Protein AF-A0A7Y6E9E5-F1 (afdb_monomer_lite)

Radius of gyration: 13.47 Å; chains: 1; bounding box: 30×28×36 Å

Structure (mmCIF, N/CA/C/O backbone):
data_AF-A0A7Y6E9E5-F1
#
_entry.id   AF-A0A7Y6E9E5-F1
#
loop_
_atom_site.group_PDB
_atom_site.id
_atom_site.type_symbol
_atom_site.label_atom_id
_atom_site.label_alt_id
_atom_site.label_comp_id
_atom_site.label_asym_id
_atom_site.label_entity_id
_atom_site.label_seq_id
_atom_site.pdbx_PDB_ins_code
_atom_site.Cartn_x
_atom_site.Cartn_y
_atom_site.Cartn_z
_atom_site.occupancy
_atom_site.B_iso_or_equiv
_atom_site.auth_seq_id
_atom_site.auth_comp_id
_atom_site.auth_asym_id
_atom_site.auth_atom_id
_atom_site.pdbx_PDB_model_num
ATOM 1 N N . MET A 1 1 ? -8.552 -14.880 3.616 1.00 56.12 1 MET A N 1
ATOM 2 C CA . MET A 1 1 ? -9.872 -14.284 3.319 1.00 56.12 1 MET A CA 1
ATOM 3 C C . MET A 1 1 ? -10.828 -14.580 4.463 1.00 56.12 1 MET A C 1
ATOM 5 O O . MET A 1 1 ? -11.255 -13.626 5.093 1.00 56.12 1 MET A O 1
ATOM 9 N N . ASP A 1 2 ? -11.021 -15.847 4.839 1.00 58.69 2 ASP A N 1
ATOM 10 C CA . ASP A 1 2 ? -11.887 -16.257 5.966 1.00 58.69 2 ASP A CA 1
ATOM 11 C C . AS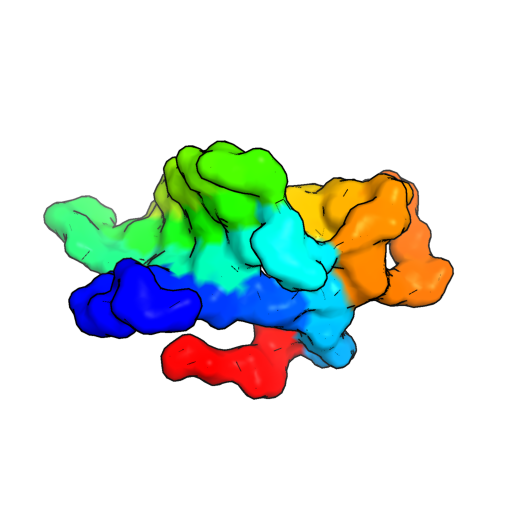P A 1 2 ? -11.581 -15.569 7.313 1.00 58.69 2 ASP A C 1
ATOM 13 O O . ASP A 1 2 ? -12.463 -15.393 8.142 1.00 58.69 2 ASP A O 1
ATOM 17 N N . THR A 1 3 ? -10.337 -15.137 7.548 1.00 65.62 3 THR A N 1
ATOM 18 C CA . THR A 1 3 ? -9.932 -14.435 8.779 1.00 65.62 3 THR A CA 1
ATOM 19 C C . THR A 1 3 ? -10.279 -12.945 8.821 1.00 65.62 3 THR A C 1
ATOM 21 O O . THR A 1 3 ? -10.239 -12.362 9.902 1.00 65.62 3 THR A O 1
ATOM 24 N N . LEU A 1 4 ? -10.590 -12.316 7.681 1.00 79.56 4 LEU A N 1
ATOM 25 C CA . LEU A 1 4 ? -10.979 -10.899 7.617 1.00 79.56 4 LEU A CA 1
ATOM 26 C C . LEU A 1 4 ? -12.497 -10.712 7.525 1.00 79.56 4 LEU A C 1
ATOM 28 O O . LEU A 1 4 ? -12.989 -9.601 7.733 1.00 79.56 4 LEU A O 1
ATOM 32 N N . GLU A 1 5 ? -13.241 -11.785 7.252 1.00 78.19 5 GLU A N 1
ATOM 33 C CA . GLU A 1 5 ? -14.699 -11.758 7.202 1.00 78.19 5 GLU A CA 1
ATOM 34 C C . GLU A 1 5 ? -15.284 -11.238 8.527 1.00 78.19 5 GLU A C 1
ATOM 36 O O . GLU A 1 5 ? -14.882 -11.640 9.619 1.00 78.19 5 GLU A O 1
ATOM 41 N N . GLY A 1 6 ? -16.216 -10.285 8.437 1.00 80.06 6 GLY A N 1
ATOM 42 C CA . GLY A 1 6 ? -16.824 -9.645 9.608 1.00 80.06 6 GLY A CA 1
ATOM 43 C C . GLY A 1 6 ? -15.944 -8.606 10.317 1.00 80.06 6 GLY A C 1
ATOM 44 O O . GLY A 1 6 ? -16.371 -8.047 11.329 1.00 80.06 6 GLY A O 1
ATOM 45 N N . THR A 1 7 ? -14.745 -8.314 9.804 1.00 88.69 7 THR A N 1
ATOM 46 C CA . THR A 1 7 ? -13.897 -7.209 10.281 1.00 88.69 7 THR A CA 1
ATOM 47 C C . THR A 1 7 ? -14.064 -5.957 9.411 1.00 88.69 7 THR A C 1
ATOM 49 O O . THR A 1 7 ? -14.738 -5.982 8.387 1.00 88.69 7 THR A O 1
ATOM 52 N N . ALA A 1 8 ? -13.445 -4.843 9.815 1.00 89.88 8 ALA A N 1
ATOM 53 C CA . ALA A 1 8 ? -13.385 -3.620 9.004 1.00 89.88 8 ALA A CA 1
ATOM 54 C C . ALA A 1 8 ? -12.273 -3.646 7.935 1.00 89.88 8 ALA A C 1
ATOM 56 O O . ALA A 1 8 ? -12.019 -2.619 7.306 1.00 89.88 8 ALA A O 1
ATOM 57 N N . TRP A 1 9 ? -11.565 -4.772 7.796 1.00 94.56 9 TRP A N 1
ATOM 58 C CA . TRP A 1 9 ? -10.431 -4.927 6.895 1.00 94.56 9 TRP A CA 1
ATOM 59 C C . TRP A 1 9 ? -10.842 -5.655 5.621 1.00 94.56 9 TRP A C 1
ATOM 61 O O . TRP A 1 9 ? -11.415 -6.742 5.678 1.00 94.56 9 TRP A O 1
ATOM 71 N N . SER A 1 10 ? -10.441 -5.091 4.489 1.00 94.31 10 SER A N 1
ATOM 72 C CA . SER A 1 10 ? -10.603 -5.677 3.164 1.00 94.31 10 SER A CA 1
ATOM 73 C C . SER A 1 10 ? -9.236 -5.905 2.538 1.00 94.31 10 SER A C 1
ATOM 75 O O . SER A 1 10 ? -8.333 -5.078 2.661 1.00 94.31 10 SER A O 1
ATOM 77 N N . VAL A 1 11 ? -9.075 -7.040 1.863 1.00 94.44 11 VAL A N 1
ATOM 78 C CA . VAL A 1 11 ? -7.860 -7.332 1.098 1.00 94.44 11 VAL A CA 1
ATOM 79 C C . VAL A 1 11 ? -7.688 -6.296 -0.013 1.00 94.44 11 VAL A C 1
ATOM 81 O O . VAL A 1 11 ? -8.633 -6.001 -0.745 1.00 94.44 11 VAL A O 1
ATOM 84 N N . LEU A 1 12 ? -6.458 -5.816 -0.175 1.00 95.88 12 LEU A N 1
ATOM 85 C CA . LEU A 1 12 ? -6.033 -4.958 -1.270 1.00 95.88 12 LEU A CA 1
ATOM 86 C C . LEU A 1 12 ? -5.123 -5.777 -2.205 1.00 95.88 12 LEU A C 1
ATOM 88 O O . LEU A 1 12 ? -3.936 -5.926 -1.920 1.00 95.88 12 LEU A O 1
ATOM 92 N N . PRO A 1 13 ? -5.661 -6.373 -3.283 1.00 94.94 13 PRO A N 1
ATOM 93 C CA . PRO A 1 13 ? -4.869 -7.196 -4.192 1.00 94.94 13 PRO A CA 1
ATOM 94 C C . PRO A 1 13 ? -4.09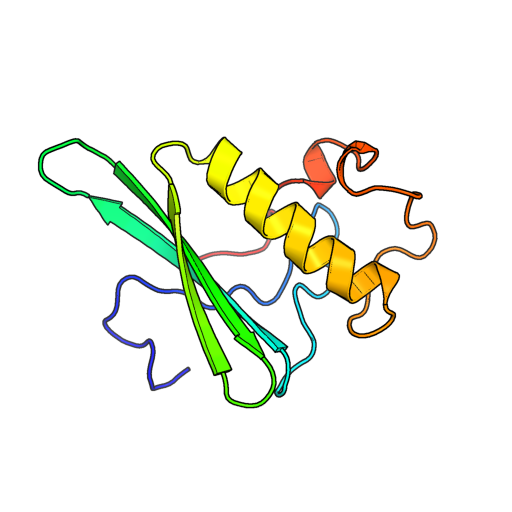2 -6.355 -5.208 1.00 94.94 13 PRO A C 1
ATOM 96 O O . PRO A 1 13 ? -3.028 -6.767 -5.654 1.00 94.94 13 PRO A O 1
ATOM 99 N N . ASN A 1 14 ? -4.619 -5.185 -5.566 1.00 96.38 14 ASN A N 1
ATOM 100 C CA . ASN A 1 14 ? -4.082 -4.342 -6.619 1.00 96.38 14 ASN A CA 1
ATOM 101 C C . ASN A 1 14 ? -4.040 -2.872 -6.207 1.00 96.38 14 ASN A C 1
ATOM 103 O O . ASN A 1 14 ? -4.784 -2.416 -5.334 1.00 96.38 14 ASN A O 1
ATOM 107 N N . TRP A 1 15 ? -3.138 -2.139 -6.844 1.00 97.50 15 TRP A N 1
ATOM 108 C CA . TRP A 1 15 ? -2.911 -0.721 -6.617 1.00 97.50 15 TRP A CA 1
ATOM 109 C C . TRP A 1 15 ? -2.736 0.015 -7.941 1.00 97.50 15 TRP A C 1
ATOM 111 O O . TRP A 1 15 ? -2.505 -0.607 -8.980 1.00 97.50 15 TRP A O 1
ATOM 121 N N . ALA A 1 16 ? -2.797 1.348 -7.871 1.00 97.25 16 ALA A N 1
ATOM 122 C CA . ALA A 1 16 ? -2.520 2.258 -8.973 1.00 97.25 16 ALA A CA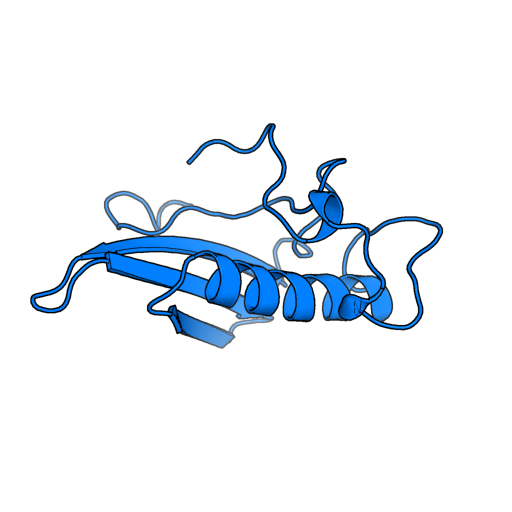 1
ATOM 123 C C . ALA A 1 16 ? -3.471 2.108 -10.171 1.00 97.25 16 ALA A C 1
ATOM 125 O O . ALA A 1 16 ? -4.420 1.324 -10.151 1.00 97.25 16 ALA A O 1
ATOM 126 N N . SER A 1 17 ? -3.279 2.932 -11.200 1.00 96.25 17 SER A N 1
ATOM 127 C CA . SER A 1 17 ? -4.301 3.172 -12.226 1.00 96.25 17 SER A CA 1
ATOM 128 C C . SER A 1 17 ? -4.642 1.953 -13.087 1.00 96.25 17 SER A C 1
ATOM 130 O O . SER A 1 17 ? -5.801 1.789 -13.471 1.00 96.25 17 SER A O 1
ATOM 132 N N . GLU A 1 18 ? -3.669 1.074 -13.317 1.00 95.94 18 GLU A N 1
ATOM 133 C CA . GLU A 1 18 ? -3.807 -0.137 -14.137 1.00 95.94 18 GLU A CA 1
ATOM 134 C C . GLU A 1 18 ? -4.059 -1.407 -13.305 1.00 95.94 18 GLU A C 1
ATOM 136 O O . GLU A 1 18 ? -4.284 -2.478 -13.865 1.00 95.94 18 GLU A O 1
ATOM 141 N N . GLY A 1 19 ? -4.062 -1.305 -11.972 1.00 95.81 19 GLY A N 1
ATOM 142 C CA . GLY A 1 19 ? -4.333 -2.442 -11.094 1.00 95.81 19 GLY A CA 1
ATOM 143 C C . GLY A 1 19 ? -3.178 -3.439 -10.992 1.00 95.81 19 GLY A C 1
ATOM 144 O O . GLY A 1 19 ? -3.431 -4.640 -10.925 1.00 95.81 19 GLY A O 1
ATOM 145 N N . T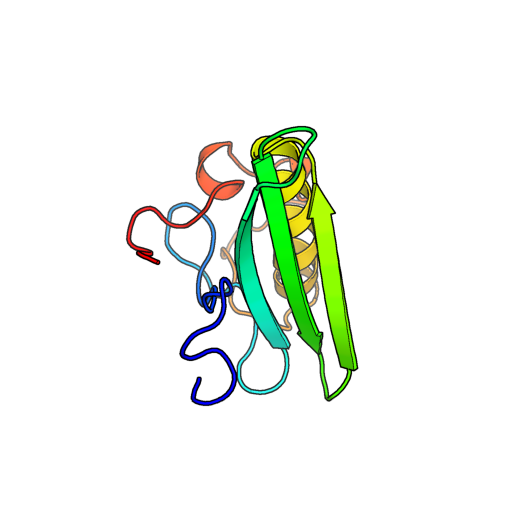RP A 1 20 ? -1.936 -2.944 -10.965 1.00 97.31 20 TRP A N 1
ATOM 146 C CA . TRP A 1 20 ? -0.738 -3.750 -10.698 1.00 97.31 20 TRP A CA 1
ATOM 147 C C . TRP A 1 20 ? -0.780 -4.390 -9.309 1.00 97.31 20 TRP A C 1
ATOM 149 O O . TRP A 1 20 ? -1.482 -3.912 -8.411 1.00 97.31 20 TRP A O 1
ATOM 159 N N . ASP A 1 21 ? 0.003 -5.449 -9.119 1.00 97.50 21 ASP A N 1
ATOM 160 C CA . ASP A 1 21 ? -0.025 -6.255 -7.903 1.00 97.50 21 ASP A CA 1
ATOM 161 C C . ASP A 1 21 ? 0.445 -5.443 -6.696 1.00 97.50 21 ASP A C 1
ATOM 163 O O . ASP A 1 21 ? 1.592 -5.003 -6.636 1.00 97.50 21 ASP A O 1
ATOM 167 N N . ALA A 1 22 ? -0.412 -5.286 -5.685 1.00 97.25 22 ALA A N 1
ATOM 168 C CA . ALA A 1 22 ? -0.015 -4.610 -4.448 1.00 97.25 22 ALA A CA 1
ATOM 169 C C . ALA A 1 22 ? 1.045 -5.420 -3.672 1.00 97.25 22 ALA A C 1
ATOM 171 O O . ALA A 1 22 ? 1.878 -4.861 -2.967 1.00 97.25 22 ALA A O 1
ATOM 172 N N . GLY A 1 23 ? 1.030 -6.746 -3.820 1.00 96.19 23 GLY A N 1
ATOM 173 C CA . GLY A 1 23 ? 1.976 -7.676 -3.214 1.00 96.19 23 GLY A CA 1
ATOM 174 C C . GLY A 1 23 ? 1.945 -9.030 -3.921 1.00 96.19 23 GLY A C 1
ATOM 175 O O . GLY A 1 23 ? 1.113 -9.258 -4.794 1.00 96.19 23 GLY A O 1
ATOM 176 N N . ALA A 1 24 ? 2.831 -9.943 -3.534 1.00 96.62 24 ALA A N 1
ATOM 177 C CA . ALA A 1 24 ? 2.913 -11.285 -4.102 1.00 96.62 24 ALA A CA 1
ATOM 178 C C . ALA A 1 24 ? 2.311 -12.350 -3.186 1.00 96.62 24 ALA A C 1
ATOM 180 O O . ALA A 1 24 ? 2.906 -12.794 -2.200 1.00 96.62 24 ALA A O 1
ATOM 181 N N . TRP A 1 25 ? 1.125 -12.816 -3.552 1.00 93.25 25 TRP A N 1
ATOM 182 C CA . TRP A 1 25 ? 0.447 -13.889 -2.839 1.00 93.25 25 TRP A CA 1
ATOM 183 C C . TRP A 1 25 ? 1.199 -15.227 -2.963 1.00 93.25 25 TRP A C 1
ATOM 185 O O . TRP A 1 25 ? 1.680 -15.555 -4.047 1.00 93.25 25 TRP A O 1
ATOM 195 N N . PRO A 1 26 ? 1.262 -16.055 -1.899 1.00 93.44 26 PRO A N 1
ATOM 196 C CA . PRO A 1 26 ? 0.672 -15.865 -0.567 1.00 93.44 26 PRO A CA 1
ATOM 197 C C . PRO A 1 26 ? 1.601 -15.169 0.448 1.00 93.44 26 PRO A C 1
ATOM 199 O O . PRO A 1 26 ? 1.278 -15.133 1.632 1.00 93.44 26 PRO A O 1
ATOM 202 N N . TYR A 1 27 ? 2.768 -14.685 0.024 1.00 95.75 27 TYR A N 1
ATOM 203 C CA . TYR A 1 27 ? 3.836 -14.252 0.928 1.00 95.75 27 TYR A CA 1
ATOM 204 C C . TYR A 1 27 ? 3.720 -12.792 1.350 1.00 95.75 27 TYR A C 1
ATOM 206 O O . TYR A 1 27 ? 4.031 -12.483 2.493 1.00 95.75 27 TYR A O 1
ATOM 214 N N . ILE A 1 28 ? 3.251 -11.919 0.460 1.00 97.31 28 ILE A N 1
ATOM 215 C CA . ILE A 1 28 ? 3.075 -10.486 0.690 1.00 97.31 28 ILE A CA 1
ATOM 216 C C . ILE A 1 28 ? 1.619 -10.144 0.375 1.00 97.31 28 ILE A C 1
ATOM 218 O O . ILE A 1 28 ? 1.187 -10.212 -0.776 1.00 97.31 28 ILE A O 1
ATOM 222 N N . ILE A 1 29 ? 0.848 -9.801 1.405 1.00 97.19 29 ILE A N 1
ATOM 223 C CA . ILE A 1 29 ? -0.580 -9.491 1.294 1.00 97.19 29 ILE A CA 1
ATOM 224 C C . ILE A 1 29 ? -0.846 -8.139 1.937 1.00 97.19 29 ILE A C 1
ATOM 226 O O . ILE A 1 29 ? -0.469 -7.908 3.084 1.00 97.19 29 ILE A O 1
ATOM 230 N N . PHE A 1 30 ? -1.567 -7.283 1.220 1.00 97.25 30 PHE A N 1
ATOM 231 C CA . PHE A 1 30 ? -2.054 -6.015 1.740 1.00 97.25 30 PHE A CA 1
ATOM 232 C C . PHE A 1 30 ? -3.526 -6.112 2.124 1.00 97.25 30 PHE A C 1
ATOM 234 O O . PHE A 1 30 ? -4.331 -6.794 1.481 1.00 97.25 30 PHE A O 1
ATOM 241 N N . ALA A 1 31 ? -3.885 -5.382 3.170 1.00 96.81 31 ALA A N 1
ATOM 242 C CA . ALA A 1 31 ? -5.259 -5.106 3.541 1.00 96.81 31 ALA A CA 1
ATOM 243 C C . ALA A 1 31 ? -5.405 -3.626 3.887 1.00 96.81 31 ALA A C 1
ATOM 245 O O . ALA A 1 31 ? -4.465 -2.989 4.358 1.00 96.81 31 ALA A O 1
ATOM 246 N N . VAL A 1 32 ? -6.595 -3.081 3.685 1.00 96.81 32 VAL A N 1
ATOM 247 C CA . VAL A 1 32 ? -6.948 -1.714 4.068 1.00 96.81 32 VAL A CA 1
ATOM 248 C C . VAL A 1 32 ? -8.217 -1.716 4.900 1.00 96.81 32 VAL A C 1
ATOM 250 O O . VAL A 1 32 ? -9.029 -2.635 4.816 1.00 96.81 32 VAL A O 1
ATOM 253 N N . ALA A 1 33 ? -8.380 -0.695 5.730 1.00 96.06 33 ALA A N 1
ATOM 254 C CA . ALA A 1 33 ? -9.555 -0.525 6.566 1.00 96.06 33 ALA A CA 1
ATOM 255 C C . ALA A 1 33 ? -9.960 0.941 6.661 1.00 96.06 33 ALA A C 1
ATOM 257 O O . ALA A 1 33 ? -9.124 1.849 6.674 1.00 96.06 33 ALA A O 1
ATOM 258 N N . ARG A 1 34 ? -11.260 1.168 6.834 1.00 95.31 34 ARG A N 1
ATOM 259 C CA . ARG A 1 34 ? -11.812 2.461 7.236 1.00 95.31 34 ARG A CA 1
ATOM 260 C C . ARG A 1 34 ? -12.668 2.266 8.474 1.00 95.31 34 ARG A C 1
ATOM 262 O O . ARG A 1 34 ? -13.601 1.471 8.486 1.00 95.31 34 ARG A O 1
ATOM 269 N N . THR A 1 35 ? -12.359 3.012 9.526 1.00 95.12 35 THR A N 1
ATOM 270 C CA . THR A 1 35 ? -13.130 3.001 10.772 1.00 95.12 35 THR A CA 1
ATOM 271 C C . THR A 1 35 ? -13.253 4.411 11.344 1.00 95.12 35 THR A C 1
ATOM 273 O O . THR A 1 35 ? -12.780 5.387 10.757 1.00 95.12 35 THR A O 1
ATOM 276 N N . ARG A 1 36 ? -13.931 4.546 12.482 1.00 95.75 36 ARG A N 1
ATOM 277 C CA . ARG A 1 36 ? -14.139 5.820 13.166 1.00 95.75 36 ARG A CA 1
ATOM 278 C C . ARG A 1 36 ? -13.940 5.661 14.665 1.00 95.75 36 ARG A C 1
ATOM 280 O O . ARG A 1 36 ? -14.450 4.718 15.262 1.00 95.75 36 ARG A O 1
ATOM 287 N N . ASP A 1 37 ? -13.255 6.619 15.277 1.00 94.06 37 ASP A N 1
ATOM 288 C CA . ASP A 1 37 ? -13.190 6.768 16.730 1.00 94.06 37 ASP A CA 1
ATOM 289 C C . ASP A 1 37 ? -13.783 8.116 17.176 1.00 94.06 37 ASP A C 1
ATOM 291 O O . ASP A 1 37 ? -14.346 8.876 16.384 1.00 94.06 37 ASP A O 1
ATOM 295 N N . ARG A 1 38 ? -13.661 8.436 18.470 1.00 96.12 38 ARG A N 1
ATOM 296 C CA . ARG A 1 38 ? -14.156 9.701 19.044 1.00 96.12 38 ARG A CA 1
ATOM 297 C C . ARG A 1 38 ? -13.562 10.965 18.404 1.00 96.12 38 ARG A C 1
ATOM 299 O O . ARG A 1 38 ? -14.136 12.035 18.559 1.00 96.12 38 ARG A O 1
ATOM 306 N N . ASN A 1 39 ? -12.420 10.848 17.725 1.00 94.31 39 ASN A N 1
ATOM 307 C CA . ASN A 1 39 ? -11.710 11.952 17.086 1.00 94.31 39 ASN A CA 1
ATOM 308 C C . ASN A 1 39 ? -11.979 12.025 15.572 1.00 94.31 39 ASN A C 1
ATOM 310 O O . ASN A 1 39 ? -11.423 12.895 14.906 1.00 94.31 39 ASN A O 1
ATOM 314 N N . GLY A 1 40 ? -12.816 11.139 15.022 1.00 95.62 40 GLY A N 1
ATOM 315 C CA . GLY A 1 40 ? -13.181 11.130 13.610 1.00 95.62 40 GLY A CA 1
ATOM 316 C C . GLY A 1 40 ? -12.696 9.885 12.877 1.00 95.62 40 GLY A C 1
ATOM 317 O O . GLY A 1 40 ? -12.587 8.806 13.456 1.00 95.62 40 GLY A O 1
ATOM 318 N N . GLU A 1 41 ? -12.495 10.024 11.570 1.00 97.38 41 GLU A N 1
ATOM 319 C CA . GLU A 1 41 ? -12.145 8.899 10.704 1.00 97.38 41 GLU A CA 1
ATOM 320 C C . GLU A 1 41 ? -10.712 8.409 10.942 1.00 97.38 41 GLU A C 1
ATOM 322 O O . GLU A 1 41 ? -9.817 9.157 11.353 1.00 97.38 41 GLU A O 1
ATOM 327 N N . LEU A 1 42 ? -10.530 7.117 10.696 1.00 97.44 42 LEU A N 1
ATOM 328 C CA . LEU A 1 42 ? -9.268 6.404 10.729 1.00 97.44 42 LEU A CA 1
ATOM 329 C C . LEU A 1 42 ? -9.161 5.566 9.460 1.00 97.44 42 LEU A C 1
ATOM 331 O O . LEU A 1 42 ? -10.053 4.773 9.154 1.00 97.44 42 LEU A O 1
ATOM 335 N N . PHE A 1 43 ? -8.051 5.740 8.758 1.00 97.62 43 PHE A N 1
ATOM 336 C CA . PHE A 1 43 ? -7.707 4.996 7.553 1.00 97.62 43 PHE A CA 1
ATOM 337 C C . PHE A 1 43 ? -6.528 4.100 7.888 1.00 97.62 43 PHE A C 1
ATOM 339 O O . PHE A 1 43 ? -5.522 4.585 8.405 1.00 97.62 43 PHE A O 1
ATOM 346 N N . GLY A 1 44 ? -6.680 2.803 7.666 1.00 97.44 44 GLY A N 1
ATOM 347 C CA . GLY A 1 44 ? -5.675 1.810 7.990 1.00 97.44 44 GLY A CA 1
ATOM 348 C C . GLY A 1 44 ? -5.170 1.101 6.750 1.00 97.44 44 GLY A C 1
ATOM 349 O O . GLY A 1 44 ? -5.943 0.851 5.826 1.00 97.44 44 GLY A O 1
ATOM 350 N N . TYR A 1 45 ? -3.894 0.734 6.768 1.00 97.69 45 TYR A N 1
ATOM 351 C CA . TYR A 1 45 ? -3.385 -0.342 5.929 1.00 97.69 45 TYR A CA 1
ATOM 352 C C . TYR A 1 45 ? -2.603 -1.326 6.793 1.00 97.69 45 TYR A C 1
ATOM 354 O O . TYR A 1 45 ? -2.054 -0.969 7.839 1.00 97.69 45 TYR A O 1
ATOM 362 N N . GLY A 1 46 ? -2.606 -2.580 6.378 1.00 97.19 46 GLY A N 1
ATOM 363 C CA . GLY A 1 46 ? -1.910 -3.659 7.038 1.00 97.19 46 GLY A CA 1
ATOM 364 C C . GLY A 1 46 ? -1.216 -4.530 6.016 1.00 97.19 46 GLY A C 1
ATOM 365 O O . GLY A 1 46 ? -1.655 -4.637 4.869 1.00 97.19 46 GLY A O 1
ATOM 366 N N . THR A 1 47 ? -0.128 -5.139 6.456 1.00 97.19 47 THR A N 1
ATOM 367 C CA . THR A 1 47 ? 0.669 -6.057 5.656 1.00 97.19 47 THR A CA 1
ATOM 368 C C . THR A 1 47 ? 0.752 -7.392 6.365 1.00 97.19 47 THR A C 1
ATOM 370 O O . THR A 1 47 ? 0.782 -7.465 7.594 1.00 97.19 47 THR A O 1
ATOM 373 N N . TYR A 1 48 ? 0.775 -8.449 5.573 1.00 96.75 48 TYR A N 1
ATOM 374 C CA . TYR A 1 48 ? 1.321 -9.740 5.943 1.00 96.75 48 TYR A CA 1
ATOM 375 C C . TYR A 1 48 ? 2.530 -9.972 5.042 1.00 96.75 48 TYR A C 1
ATOM 377 O O . TYR A 1 48 ? 2.366 -9.942 3.824 1.00 96.75 48 TYR A O 1
ATOM 385 N N . VAL A 1 49 ? 3.715 -10.176 5.614 1.00 96.44 49 VAL A N 1
ATOM 386 C CA . VAL A 1 49 ? 4.962 -10.436 4.881 1.00 96.44 49 VAL A CA 1
ATOM 387 C C . VAL A 1 49 ? 5.639 -11.647 5.508 1.00 96.44 49 VAL A C 1
ATOM 389 O O . VAL A 1 49 ? 6.097 -11.588 6.643 1.00 96.44 49 VAL A O 1
ATOM 392 N N . GLU A 1 50 ? 5.641 -12.769 4.789 1.00 94.81 50 GLU A N 1
ATOM 393 C CA . GLU A 1 50 ? 6.320 -14.023 5.159 1.00 94.81 50 GLU A CA 1
ATOM 394 C C . GLU A 1 50 ? 6.019 -14.544 6.581 1.00 94.81 50 GLU A C 1
ATOM 396 O O . GLU A 1 50 ? 6.819 -15.262 7.178 1.00 94.81 50 GLU A O 1
ATOM 401 N N . GLY A 1 51 ? 4.833 -14.240 7.114 1.00 93.81 51 GLY A N 1
ATOM 402 C CA . GLY A 1 51 ? 4.399 -14.664 8.450 1.00 93.81 51 GLY A CA 1
ATOM 403 C C . GLY A 1 51 ? 4.236 -13.522 9.449 1.00 93.81 51 GLY A C 1
ATOM 404 O O . GLY A 1 51 ? 3.510 -13.691 10.429 1.00 93.81 51 GLY A O 1
ATOM 405 N N . ASP A 1 52 ? 4.833 -12.360 9.183 1.00 96.38 52 ASP A N 1
ATOM 406 C CA . ASP A 1 52 ? 4.727 -11.184 10.043 1.00 96.38 52 ASP A CA 1
ATOM 407 C C . ASP A 1 52 ? 3.565 -10.289 9.618 1.00 96.38 52 ASP A C 1
ATOM 409 O O . ASP A 1 52 ? 3.388 -9.999 8.436 1.00 96.38 52 ASP A O 1
ATOM 413 N N . THR A 1 53 ? 2.777 -9.821 10.591 1.00 95.19 53 THR A N 1
ATOM 414 C CA . THR A 1 53 ? 1.662 -8.897 10.349 1.00 95.19 53 THR A CA 1
ATOM 415 C C . THR A 1 53 ? 1.903 -7.538 10.981 1.00 95.19 53 THR A C 1
ATOM 417 O O . THR A 1 53 ? 2.153 -7.460 12.187 1.00 95.19 53 THR A O 1
ATOM 420 N N . SER A 1 54 ? 1.709 -6.475 10.206 1.00 96.50 54 SER A N 1
ATOM 421 C CA . SER A 1 54 ? 1.759 -5.090 10.682 1.00 96.50 54 SER A CA 1
ATOM 422 C C . SER A 1 54 ? 0.473 -4.348 10.334 1.00 96.50 54 SER A C 1
ATOM 424 O O . SER A 1 54 ? -0.189 -4.664 9.349 1.00 96.50 54 SER A O 1
ATOM 426 N N . ALA A 1 55 ? 0.109 -3.352 11.144 1.00 97.00 55 ALA A N 1
ATOM 427 C CA . ALA A 1 55 ? -1.029 -2.476 10.884 1.00 97.00 55 ALA A CA 1
ATOM 428 C C . ALA A 1 55 ? -0.691 -1.030 11.250 1.00 97.00 55 ALA A C 1
ATOM 430 O O . ALA A 1 55 ? -0.170 -0.749 12.333 1.00 97.00 55 ALA A O 1
ATOM 431 N N . TYR A 1 56 ? -1.046 -0.114 10.359 1.00 97.94 56 TYR A N 1
ATOM 432 C CA . TYR A 1 56 ? -0.758 1.309 10.463 1.00 97.94 56 TYR A CA 1
ATOM 433 C C . TYR A 1 56 ? -2.051 2.099 10.306 1.00 97.94 56 TYR A C 1
ATOM 435 O O . TYR A 1 56 ? -2.903 1.736 9.502 1.00 97.94 56 TYR A O 1
ATOM 443 N N . TRP A 1 57 ? -2.195 3.184 11.069 1.00 97.81 57 TRP A N 1
ATOM 444 C CA . TRP A 1 57 ? -3.411 3.997 11.100 1.00 97.81 57 TRP A CA 1
ATOM 445 C C . TRP A 1 57 ? -3.103 5.477 10.904 1.00 97.81 57 TRP A C 1
ATOM 447 O O . TRP A 1 57 ? -2.209 6.034 11.542 1.00 97.81 57 TRP A O 1
ATOM 457 N N . PHE A 1 58 ? -3.909 6.130 10.073 1.00 98.12 58 PHE A N 1
ATOM 458 C CA . PHE A 1 58 ? -3.744 7.514 9.649 1.00 98.12 58 PHE A CA 1
ATOM 459 C C . PHE A 1 58 ? -5.033 8.306 9.862 1.00 98.12 58 PHE A C 1
ATOM 461 O O . PHE A 1 58 ? -6.144 7.777 9.799 1.00 98.12 58 PHE A O 1
ATOM 468 N N . ARG A 1 59 ? -4.877 9.614 10.093 1.00 97.12 59 ARG A N 1
ATOM 469 C CA . ARG A 1 59 ? -5.995 10.571 10.213 1.00 97.12 59 ARG A CA 1
ATOM 470 C C . ARG A 1 59 ? -6.389 11.221 8.889 1.00 97.12 59 ARG A C 1
ATOM 472 O O . ARG A 1 59 ? -7.402 11.905 8.834 1.00 97.12 59 ARG A O 1
ATOM 479 N N . SER A 1 60 ? -5.596 11.010 7.843 1.00 97.31 60 SER A N 1
ATOM 480 C CA . SER A 1 60 ? -5.869 11.463 6.483 1.00 97.31 60 SER A CA 1
ATOM 481 C C . SER A 1 60 ? -5.849 10.260 5.551 1.00 97.31 60 SER A C 1
ATOM 483 O O . SER A 1 60 ? -4.953 9.419 5.656 1.00 97.31 60 SER A O 1
ATOM 485 N N . GLN A 1 61 ? -6.826 10.197 4.648 1.00 96.62 61 GLN A N 1
ATOM 486 C CA . GLN A 1 61 ? -6.870 9.182 3.603 1.00 96.62 61 GLN A CA 1
ATOM 487 C C . GLN A 1 61 ? -5.654 9.303 2.682 1.00 96.62 61 GLN A C 1
ATOM 489 O O . GLN A 1 61 ? -4.996 8.302 2.425 1.00 96.62 61 GLN A O 1
ATOM 494 N N . ASP A 1 62 ? -5.297 10.526 2.288 1.00 97.06 62 ASP A N 1
ATOM 495 C CA . ASP A 1 62 ? -4.133 10.776 1.439 1.00 97.06 62 ASP A CA 1
ATOM 496 C C . ASP A 1 62 ? -2.845 10.299 2.116 1.00 97.06 62 ASP A C 1
ATOM 498 O O . ASP A 1 62 ? -2.031 9.636 1.492 1.00 97.06 62 ASP A O 1
ATOM 502 N N . ALA A 1 63 ? -2.684 10.538 3.423 1.00 98.06 63 ALA A N 1
ATOM 503 C CA . ALA A 1 63 ? -1.509 10.050 4.151 1.00 98.06 63 ALA A CA 1
ATOM 504 C C . ALA A 1 63 ? -1.441 8.513 4.202 1.00 98.06 63 ALA A C 1
ATOM 506 O O . ALA A 1 63 ? -0.351 7.947 4.151 1.00 98.06 63 ALA A O 1
ATOM 507 N N . CYS A 1 64 ? -2.595 7.843 4.287 1.00 98.25 64 CYS A N 1
ATOM 508 C CA . CYS A 1 64 ? -2.664 6.388 4.174 1.00 98.25 64 CYS A CA 1
ATOM 509 C C . CYS A 1 64 ? -2.257 5.933 2.766 1.00 98.25 64 CYS A C 1
ATOM 511 O O . CYS A 1 64 ? -1.443 5.028 2.631 1.00 98.25 64 CYS A O 1
ATOM 513 N N . PHE A 1 65 ? -2.767 6.590 1.721 1.00 97.94 65 PHE A N 1
ATOM 514 C CA . PHE A 1 65 ? -2.443 6.263 0.332 1.00 97.94 65 PHE A CA 1
ATOM 515 C C . PHE A 1 65 ? -0.968 6.484 -0.000 1.00 97.94 65 PHE A C 1
ATOM 517 O O . PHE A 1 65 ? -0.380 5.642 -0.673 1.00 97.94 65 PHE A O 1
ATOM 524 N N . GLU A 1 66 ? -0.340 7.539 0.519 1.00 98.19 66 GLU A N 1
ATOM 525 C CA . GLU A 1 66 ? 1.108 7.734 0.390 1.00 98.19 66 GLU A CA 1
ATOM 526 C C . GLU A 1 66 ? 1.892 6.585 1.032 1.00 98.19 66 GLU A C 1
ATOM 528 O O . GLU A 1 66 ? 2.848 6.084 0.443 1.00 98.19 66 GLU A O 1
ATOM 533 N N . ALA A 1 67 ? 1.477 6.137 2.220 1.00 98.44 67 ALA A N 1
ATOM 534 C CA . ALA A 1 67 ? 2.149 5.046 2.918 1.00 98.44 67 ALA A CA 1
ATOM 535 C C . ALA A 1 67 ? 1.963 3.697 2.204 1.00 98.44 67 ALA A C 1
ATOM 537 O O . ALA A 1 67 ? 2.937 2.967 2.033 1.00 98.44 67 ALA A O 1
ATOM 538 N N . VAL A 1 68 ? 0.747 3.396 1.731 1.00 98.44 68 VAL A N 1
ATOM 539 C CA . VAL A 1 68 ? 0.477 2.207 0.906 1.00 98.44 68 VAL A CA 1
ATOM 540 C C . VAL A 1 68 ? 1.302 2.257 -0.374 1.00 98.44 68 VAL A C 1
ATOM 542 O O . VAL A 1 68 ? 1.968 1.284 -0.706 1.00 98.44 68 VAL A O 1
ATOM 545 N N . THR A 1 69 ? 1.316 3.399 -1.063 1.00 98.56 69 THR A N 1
ATOM 546 C CA . THR A 1 69 ? 2.079 3.559 -2.304 1.00 98.56 69 THR A CA 1
ATOM 547 C C . THR A 1 69 ? 3.569 3.337 -2.078 1.00 98.56 69 THR A C 1
ATOM 549 O O . THR A 1 69 ? 4.204 2.674 -2.890 1.00 98.56 69 THR A O 1
ATOM 552 N N . ALA A 1 70 ? 4.137 3.863 -0.991 1.00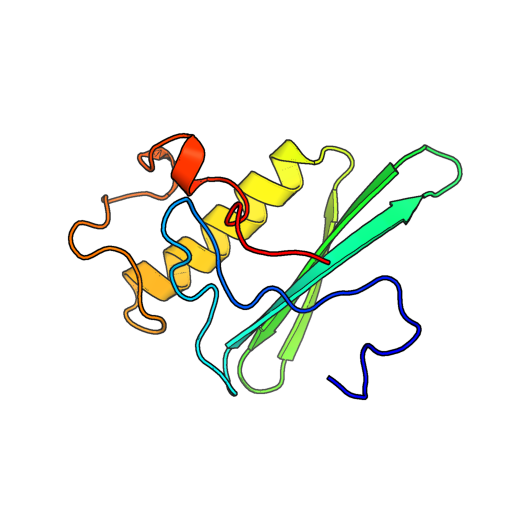 98.50 70 ALA A N 1
ATOM 553 C CA . ALA A 1 70 ? 5.550 3.675 -0.682 1.00 98.50 70 ALA A CA 1
ATOM 554 C C . ALA A 1 70 ? 5.908 2.193 -0.475 1.00 98.50 70 ALA A C 1
ATOM 556 O O . ALA A 1 70 ? 6.916 1.733 -1.011 1.00 98.50 70 ALA A O 1
ATOM 557 N N . GLU A 1 71 ? 5.075 1.448 0.254 1.00 98.31 71 GLU A N 1
ATOM 558 C CA . GLU A 1 71 ? 5.306 0.025 0.527 1.00 98.31 71 GLU A CA 1
ATOM 559 C C . GLU A 1 71 ? 5.102 -0.837 -0.732 1.00 98.31 71 GLU A C 1
ATOM 561 O O . GLU A 1 71 ? 5.953 -1.652 -1.083 1.00 98.31 71 GLU A O 1
ATOM 566 N N . VAL A 1 72 ? 4.016 -0.607 -1.475 1.00 98.25 72 VAL A N 1
ATOM 567 C CA . VAL A 1 72 ? 3.747 -1.294 -2.749 1.00 98.25 72 VAL A CA 1
ATOM 568 C C . VAL A 1 72 ? 4.875 -1.028 -3.753 1.00 98.25 72 VAL A C 1
ATOM 570 O O . VAL A 1 72 ? 5.406 -1.957 -4.362 1.00 98.25 72 VAL A O 1
ATOM 573 N N . PHE A 1 73 ? 5.314 0.229 -3.873 1.00 98.50 73 PHE A N 1
ATOM 574 C CA . PHE A 1 73 ? 6.439 0.605 -4.727 1.00 98.50 73 PHE A CA 1
ATOM 575 C C . PHE A 1 73 ? 7.727 -0.117 -4.330 1.00 98.50 73 PHE A C 1
ATOM 577 O O . PHE A 1 73 ? 8.481 -0.541 -5.202 1.00 98.50 73 PHE A O 1
ATOM 584 N N . PHE A 1 74 ? 7.996 -0.270 -3.031 1.00 98.06 74 PHE A N 1
ATOM 585 C CA . PHE A 1 74 ? 9.164 -1.010 -2.560 1.00 98.06 74 PHE A CA 1
ATOM 586 C C . PHE A 1 74 ? 9.143 -2.471 -3.040 1.00 98.06 74 PHE A C 1
ATOM 588 O O . PHE A 1 74 ? 10.176 -2.989 -3.478 1.00 98.06 74 PHE A O 1
ATOM 595 N N . HIS A 1 75 ? 7.979 -3.124 -3.036 1.00 97.75 75 HIS A N 1
ATOM 596 C CA . HIS A 1 75 ? 7.839 -4.486 -3.556 1.00 97.75 75 HIS A CA 1
ATOM 597 C C . HIS A 1 75 ? 7.995 -4.566 -5.081 1.00 97.75 75 HIS A C 1
ATOM 599 O O . HIS A 1 75 ? 8.689 -5.465 -5.562 1.00 97.75 75 HIS A O 1
ATOM 605 N N . TRP A 1 76 ? 7.479 -3.591 -5.835 1.00 98.12 76 TRP A N 1
ATOM 606 C CA . TRP A 1 76 ? 7.739 -3.491 -7.277 1.00 98.12 76 TRP A CA 1
ATOM 607 C C . TRP A 1 76 ? 9.227 -3.291 -7.579 1.00 98.12 76 TRP A C 1
ATOM 609 O O . TRP A 1 76 ? 9.819 -4.029 -8.363 1.00 98.12 76 TRP A O 1
ATOM 619 N N . ALA A 1 77 ? 9.862 -2.322 -6.917 1.00 97.88 77 ALA A N 1
ATOM 620 C CA . ALA A 1 77 ? 11.258 -1.962 -7.152 1.00 97.88 77 ALA A CA 1
ATOM 621 C C . ALA A 1 77 ? 12.239 -3.083 -6.771 1.00 97.88 77 ALA A C 1
ATOM 623 O O . ALA A 1 77 ? 13.321 -3.186 -7.347 1.00 97.88 77 ALA A O 1
ATOM 624 N N . SER A 1 78 ? 11.868 -3.930 -5.808 1.00 96.44 78 SER A N 1
ATOM 625 C CA . SER A 1 78 ? 12.644 -5.111 -5.410 1.00 96.44 78 SER A CA 1
ATOM 626 C C . SER A 1 78 ? 12.347 -6.356 -6.256 1.00 96.44 78 SER A C 1
ATOM 628 O O . SER A 1 78 ? 12.962 -7.402 -6.031 1.00 96.44 78 SER A O 1
ATOM 630 N N . GLY A 1 79 ? 11.430 -6.262 -7.226 1.00 96.06 79 GLY A N 1
ATOM 631 C CA . GLY A 1 79 ? 11.003 -7.386 -8.061 1.00 96.06 79 GLY A CA 1
ATOM 632 C C . GLY A 1 79 ? 10.269 -8.475 -7.278 1.00 96.06 79 GLY A C 1
ATOM 633 O O . GLY A 1 79 ? 10.296 -9.637 -7.675 1.00 96.06 79 GLY A O 1
ATOM 634 N N . GLN A 1 80 ? 9.682 -8.124 -6.132 1.00 96.50 80 GLN A N 1
ATOM 635 C CA . GLN A 1 80 ? 8.906 -9.045 -5.304 1.00 96.50 80 GLN A CA 1
ATOM 636 C C . GLN A 1 80 ? 7.438 -9.110 -5.727 1.00 96.50 80 GLN A C 1
ATOM 638 O O . GLN A 1 80 ? 6.787 -10.090 -5.394 1.00 96.50 80 GLN A O 1
ATOM 643 N N . SER A 1 81 ? 6.923 -8.111 -6.446 1.00 96.06 81 SER A N 1
ATOM 644 C CA . SER A 1 81 ? 5.585 -8.115 -7.051 1.00 96.06 81 SER A CA 1
ATOM 645 C C . SER A 1 81 ? 5.596 -7.485 -8.444 1.00 96.06 81 SER A C 1
ATOM 647 O O . SER A 1 81 ? 6.501 -6.714 -8.781 1.00 96.06 81 SER A O 1
ATOM 649 N N . ASP A 1 82 ? 4.579 -7.803 -9.246 1.00 96.00 82 ASP A N 1
ATOM 650 C CA . ASP A 1 82 ? 4.467 -7.333 -10.625 1.00 96.00 82 ASP A CA 1
ATOM 651 C C . ASP A 1 82 ? 3.946 -5.888 -10.671 1.00 96.00 82 ASP A C 1
ATOM 653 O O . ASP A 1 82 ? 2.773 -5.604 -10.414 1.00 96.00 82 ASP A O 1
ATOM 657 N N . GLY A 1 83 ? 4.859 -4.966 -10.984 1.00 95.81 83 GLY A N 1
ATOM 658 C CA . GLY A 1 83 ? 4.601 -3.535 -11.132 1.00 95.81 83 GLY A CA 1
ATOM 659 C C . GLY A 1 83 ? 4.671 -3.036 -12.582 1.00 95.81 83 GLY A C 1
ATOM 660 O O . GLY A 1 83 ? 4.804 -3.827 -13.516 1.00 95.81 83 GLY A O 1
ATOM 661 N N . PRO A 1 84 ? 4.612 -1.709 -12.791 1.00 95.75 84 PRO A N 1
ATOM 662 C CA . PRO A 1 84 ? 4.805 -1.090 -14.102 1.00 95.75 84 PRO A CA 1
ATOM 663 C C . PRO A 1 84 ? 6.169 -1.421 -14.733 1.00 95.75 84 PRO A C 1
ATOM 665 O O . PRO A 1 84 ? 7.196 -1.332 -14.063 1.00 95.75 84 PRO A O 1
ATOM 668 N N . ASP A 1 85 ? 6.201 -1.651 -16.053 1.00 93.75 85 ASP A N 1
ATOM 669 C CA . ASP A 1 85 ? 7.446 -1.895 -16.812 1.00 93.75 85 ASP A CA 1
ATOM 670 C C . ASP A 1 85 ? 8.473 -0.756 -16.675 1.00 93.75 85 ASP A C 1
ATOM 672 O O . ASP A 1 85 ? 9.682 -0.979 -16.663 1.00 93.75 85 ASP A O 1
ATOM 676 N N . ASN A 1 86 ? 7.988 0.486 -16.591 1.00 93.31 86 ASN A N 1
ATOM 677 C CA . ASN A 1 86 ? 8.808 1.694 -16.502 1.00 93.31 86 ASN A CA 1
ATOM 678 C C . ASN A 1 86 ? 8.665 2.339 -15.122 1.00 93.31 86 ASN A C 1
ATOM 680 O O . ASN A 1 86 ? 8.215 3.481 -15.000 1.00 93.31 86 ASN A O 1
ATOM 684 N N . LEU A 1 87 ? 9.012 1.590 -14.078 1.00 95.81 87 LEU A N 1
ATOM 685 C CA . LEU A 1 87 ? 8.974 2.095 -12.712 1.00 95.81 87 LEU A CA 1
ATOM 686 C C . LEU A 1 87 ? 9.993 3.245 -12.530 1.00 95.81 87 LEU A C 1
ATOM 688 O O . LEU A 1 87 ? 11.159 3.089 -12.906 1.00 95.81 87 LEU A O 1
ATOM 692 N N . PRO A 1 88 ? 9.591 4.405 -11.974 1.00 96.88 88 PRO A N 1
ATOM 693 C CA . PRO A 1 88 ? 10.515 5.504 -11.708 1.00 96.88 88 PRO A CA 1
ATOM 694 C C . PRO A 1 88 ? 11.497 5.161 -10.578 1.00 96.88 88 PRO A C 1
ATOM 696 O O . PRO A 1 88 ? 11.393 4.120 -9.933 1.00 96.88 88 PRO A O 1
ATOM 699 N N . ALA A 1 89 ? 12.458 6.051 -10.310 1.00 96.50 89 ALA A N 1
ATOM 700 C CA . ALA A 1 89 ? 13.455 5.829 -9.263 1.00 96.50 89 ALA A CA 1
ATOM 701 C C . ALA A 1 89 ? 12.853 5.887 -7.849 1.00 96.50 89 ALA A C 1
ATOM 703 O O . ALA A 1 89 ? 13.362 5.239 -6.933 1.00 96.50 89 ALA A O 1
ATOM 704 N N . THR A 1 90 ? 11.782 6.662 -7.660 1.00 97.31 90 THR A N 1
ATOM 705 C CA . THR A 1 90 ? 11.117 6.826 -6.364 1.00 97.31 90 THR A CA 1
ATOM 706 C C . THR A 1 90 ? 9.593 6.814 -6.480 1.00 97.31 90 THR A C 1
ATOM 708 O O . THR A 1 90 ? 9.023 7.256 -7.476 1.00 97.31 90 THR A O 1
ATOM 711 N N . ALA A 1 91 ? 8.915 6.392 -5.408 1.00 96.62 91 ALA A N 1
ATOM 712 C CA . ALA A 1 91 ? 7.451 6.405 -5.326 1.00 96.62 91 ALA A CA 1
ATOM 713 C C . ALA A 1 91 ? 6.844 7.809 -5.522 1.00 96.62 91 ALA A C 1
ATOM 715 O O . ALA A 1 91 ? 5.747 7.947 -6.055 1.00 96.62 91 ALA A O 1
ATOM 716 N N . ALA A 1 92 ? 7.560 8.867 -5.124 1.00 95.94 92 ALA A N 1
ATOM 717 C CA . ALA A 1 92 ? 7.089 10.248 -5.245 1.00 95.94 92 ALA A CA 1
ATOM 718 C C . ALA A 1 92 ? 6.984 10.729 -6.703 1.00 95.94 92 ALA A C 1
ATOM 720 O O . ALA A 1 92 ? 6.233 11.665 -6.981 1.00 95.94 92 ALA A O 1
ATOM 721 N N . GLU A 1 93 ? 7.728 10.098 -7.613 1.00 97.62 93 GLU A N 1
ATOM 722 C CA . GLU A 1 93 ? 7.728 10.390 -9.049 1.00 97.62 93 GLU A CA 1
ATOM 723 C C . GLU A 1 93 ? 6.620 9.651 -9.810 1.00 97.62 93 GLU A C 1
ATOM 725 O O . GLU A 1 93 ? 6.415 9.921 -10.995 1.00 97.62 93 GLU A O 1
ATOM 730 N N . LEU A 1 94 ? 5.891 8.741 -9.151 1.00 97.00 94 LEU A N 1
ATOM 731 C CA . LEU A 1 94 ? 4.694 8.142 -9.728 1.00 97.00 94 LEU A CA 1
ATOM 732 C C . LEU A 1 94 ? 3.668 9.225 -10.064 1.00 97.00 94 LEU A C 1
ATOM 734 O O . LEU A 1 94 ? 3.515 10.227 -9.354 1.00 97.00 94 LEU A O 1
ATOM 738 N N . SER A 1 95 ? 2.932 8.989 -11.147 1.00 96.56 95 SER A N 1
ATOM 739 C CA . SER A 1 95 ? 1.821 9.852 -11.514 1.00 96.56 95 SER A CA 1
ATOM 740 C C . SER A 1 95 ? 0.764 9.849 -10.400 1.00 96.56 95 SER A C 1
ATOM 742 O O . SER A 1 95 ? 0.617 8.879 -9.659 1.00 96.56 95 SER A O 1
ATOM 744 N N . GLU A 1 96 ? 0.004 10.937 -10.259 1.00 94.94 96 GLU A N 1
ATOM 745 C CA . GLU A 1 96 ? -1.058 11.010 -9.247 1.00 94.94 96 GLU A CA 1
ATOM 746 C C . GLU A 1 96 ? -2.043 9.820 -9.276 1.00 94.94 96 GLU A C 1
ATOM 748 O O . GLU A 1 96 ? -2.368 9.318 -8.196 1.00 94.94 96 GLU A O 1
ATOM 753 N N . PRO A 1 97 ? -2.529 9.328 -10.437 1.00 95.19 97 PRO A N 1
ATOM 754 C CA . PRO A 1 97 ? -3.424 8.172 -10.444 1.00 95.19 97 PRO A CA 1
ATOM 755 C C . PRO A 1 97 ? -2.731 6.860 -10.039 1.00 95.19 97 PRO A C 1
ATOM 757 O O . PRO A 1 97 ? -3.415 5.951 -9.577 1.00 95.19 97 PRO A O 1
ATOM 760 N N . ASP A 1 98 ? -1.399 6.774 -10.118 1.00 97.25 98 ASP A N 1
ATOM 761 C CA . ASP A 1 98 ? -0.636 5.601 -9.666 1.00 97.25 98 ASP A CA 1
ATOM 762 C C . ASP A 1 98 ? -0.316 5.617 -8.166 1.00 97.25 98 ASP A C 1
ATOM 764 O O . ASP A 1 98 ? 0.195 4.648 -7.610 1.00 97.25 98 ASP A O 1
ATOM 768 N N . ARG A 1 99 ? -0.650 6.713 -7.484 1.00 97.00 99 ARG A N 1
ATOM 769 C CA . ARG A 1 99 ? -0.497 6.872 -6.031 1.00 97.00 99 ARG A CA 1
ATOM 770 C C . ARG A 1 99 ? -1.812 6.661 -5.275 1.00 97.00 99 ARG A C 1
ATOM 772 O O . ARG A 1 99 ? -1.966 7.097 -4.135 1.00 97.00 99 ARG A O 1
ATOM 779 N N . LYS A 1 100 ? -2.801 6.055 -5.932 1.00 95.56 100 LYS A N 1
ATOM 780 C CA . LYS A 1 100 ? -4.166 5.868 -5.429 1.00 95.56 100 LYS A CA 1
ATOM 781 C C . LYS A 1 100 ? -4.623 4.421 -5.645 1.00 95.56 100 LYS A C 1
ATOM 783 O O . LYS A 1 100 ? -4.040 3.720 -6.473 1.00 95.56 100 LYS A O 1
ATOM 788 N N . PRO A 1 101 ? -5.672 3.969 -4.933 1.00 94.44 101 PRO A N 1
ATOM 789 C CA . PRO A 1 101 ? -6.250 2.653 -5.167 1.00 94.44 101 PRO A CA 1
ATOM 790 C C . PRO A 1 101 ? -6.697 2.480 -6.617 1.00 94.44 101 PRO A C 1
ATOM 792 O O . PRO A 1 101 ? -7.193 3.426 -7.238 1.00 94.44 101 PRO A O 1
ATOM 795 N N . TYR A 1 102 ? -6.585 1.252 -7.121 1.00 95.94 102 TYR A N 1
ATOM 796 C CA . TYR A 1 102 ? -7.087 0.910 -8.443 1.00 95.94 102 TYR A CA 1
ATOM 797 C C . TYR A 1 102 ? -8.593 1.198 -8.536 1.00 95.94 102 TYR A C 1
ATOM 799 O O . TYR A 1 102 ? -9.356 0.678 -7.720 1.00 95.94 102 TYR A O 1
ATOM 807 N N . PRO A 1 103 ? -9.075 1.976 -9.525 1.00 90.12 103 PRO A N 1
ATOM 808 C CA . PRO A 1 103 ? -10.494 2.327 -9.617 1.00 90.12 103 PRO A CA 1
ATOM 809 C C . PRO A 1 103 ? -11.438 1.127 -9.786 1.00 90.12 103 PRO A C 1
ATOM 811 O O . PRO A 1 103 ? -12.633 1.235 -9.508 1.00 90.12 103 PRO A O 1
ATOM 814 N N . GLY A 1 104 ? -10.925 -0.004 -10.283 1.00 87.19 104 GLY A N 1
ATOM 815 C CA . GLY A 1 104 ? -11.683 -1.250 -10.406 1.00 87.19 104 GLY A CA 1
ATOM 816 C C . GLY A 1 104 ? -11.748 -2.071 -9.116 1.00 87.19 104 GLY A C 1
ATOM 817 O O . GLY A 1 104 ? -12.538 -3.015 -9.051 1.00 87.19 104 GLY A O 1
ATOM 818 N N . TRP A 1 105 ? -10.965 -1.722 -8.093 1.00 84.88 105 TRP A N 1
ATOM 819 C CA . TRP A 1 105 ? -11.053 -2.333 -6.772 1.00 84.88 105 TRP A CA 1
ATOM 820 C C . TRP A 1 105 ? -12.295 -1.822 -6.038 1.00 84.88 105 TRP A C 1
ATOM 822 O O . TRP A 1 105 ? -12.604 -0.630 -6.047 1.00 84.88 105 TRP A O 1
ATOM 832 N N . ARG A 1 106 ? -13.037 -2.744 -5.428 1.00 69.69 106 ARG A N 1
ATOM 833 C CA . ARG A 1 106 ? -14.220 -2.455 -4.616 1.00 69.69 106 ARG A CA 1
ATOM 834 C C . ARG A 1 106 ? -14.051 -3.191 -3.295 1.00 69.69 106 ARG A C 1
ATOM 836 O O . ARG A 1 106 ? -13.853 -4.408 -3.331 1.00 69.69 106 ARG A O 1
ATOM 843 N N . ASP A 1 107 ? -14.092 -2.458 -2.187 1.00 62.44 107 ASP A N 1
ATOM 844 C CA . ASP A 1 107 ? -14.237 -3.025 -0.845 1.00 62.44 107 ASP A CA 1
ATOM 845 C C . ASP A 1 107 ? -15.697 -3.345 -0.504 1.00 62.44 107 ASP A C 1
ATOM 847 O O . ASP A 1 107 ? -16.623 -2.772 -1.130 1.00 62.44 107 ASP A O 1
#

Sequence (107 a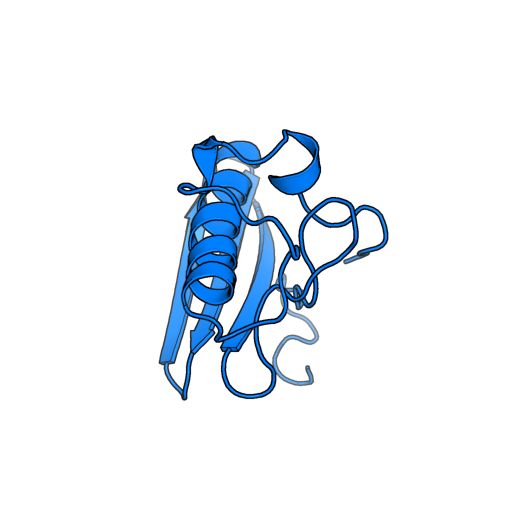a):
MDTLEGTAWSVLPNWASEGWDAGAWPYIIFAVARTRDRNGELFGYGTYVEGDTSAYWFRSQDACFEAVTAEVFFHWASGQSDGPDNLPATAAELSEPDRKPYPGWRD

Secondary structure (DSSP, 8-state):
-TTTTTSSEEEE-EETTTTEESS-TTTEEEEEEEEEETTEEEEEEEEEETTEEEEEEESSHHHHHHHHHHHHHHHHHTTSS---TT--SSGGGS-GGGGS--TT---

Foldseek 3Di:
DVVCPPHQKDWQQAAFAVGFGLFDPPAWTKIWGWDADPVGIKIKMWIHHRHDIDMDIDPDPLVRLQVSLQSSLVCCVVVRTGDDPDRDPHSVPDDPRRSGGHPPDDD

pLDDT: mean 94.05, std 7.9, range [56.12, 98.56]